Protein AF-A0A1Y1MY86-F1 (afdb_monomer)

InterPro domains:
  IPR001254 Serine proteases, trypsin domain [PF00089] (8-111)
  IPR001254 Serine proteases, trypsin domain [PS50240] (1-112)
  IPR009003 Peptidase S1, PA clan [SSF50494] (2-111)
  IPR051487 Serine/Threonine Proteases with Immune and Developmental Roles [PTHR24256] (8-111)

Mean predicted aligned error: 6.37 Å

Secondary structure (DSSP, 8-state):
----SS---SS-PPEEPPTT-PPPTT-EEEEEE--B--GGGTTPPPSS-EEEEEEEE-HHHHHHH-TT--TTT--EE---SS--PPBT-TTPEEEEEETTTEEEEEEE----

Organism: Photinus pyralis (NCBI:txid7054)

Structure (mmCIF, N/CA/C/O backbone):
data_AF-A0A1Y1MY86-F1
#
_entry.id   AF-A0A1Y1MY86-F1
#
loop_
_atom_site.group_PDB
_atom_site.id
_atom_site.type_symbol
_atom_site.label_atom_id
_atom_site.label_alt_id
_atom_site.label_comp_id
_atom_site.label_asym_id
_atom_site.label_entity_id
_atom_site.label_seq_id
_atom_site.pdbx_PDB_ins_code
_atom_site.Cartn_x
_atom_site.Cartn_y
_atom_site.Cartn_z
_atom_site.occupancy
_atom_site.B_iso_or_equiv
_atom_site.auth_seq_id
_atom_site.auth_comp_id
_atom_site.auth_asym_id
_atom_site.auth_atom_id
_atom_site.pdbx_PDB_model_num
ATOM 1 N N . ILE A 1 1 ? -2.027 9.149 -13.172 1.00 85.62 1 ILE A N 1
ATOM 2 C CA . ILE A 1 1 ? -1.936 7.909 -13.978 1.00 85.62 1 ILE A CA 1
ATOM 3 C C . ILE A 1 1 ? -0.851 8.119 -15.019 1.00 85.62 1 ILE A C 1
ATOM 5 O O . ILE A 1 1 ? -0.740 9.235 -15.514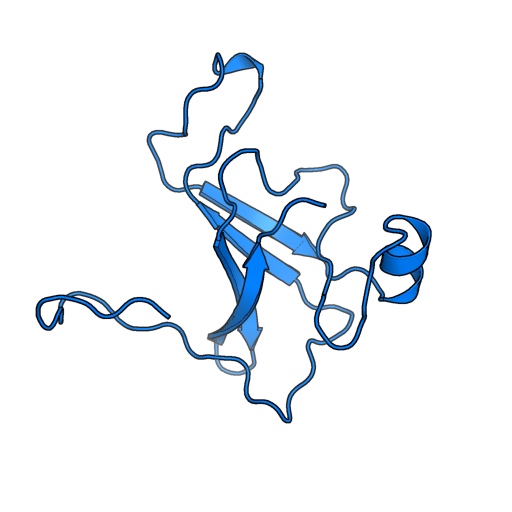 1.00 85.62 1 ILE A O 1
ATOM 9 N N . LEU A 1 2 ? -0.035 7.098 -15.273 1.00 91.06 2 LEU A N 1
ATOM 10 C CA . LEU A 1 2 ? 0.988 7.104 -16.318 1.00 91.06 2 LEU A CA 1
ATOM 11 C C . LEU A 1 2 ? 0.482 6.261 -17.491 1.00 91.06 2 LEU A C 1
ATOM 13 O O . LEU A 1 2 ? -0.061 5.181 -17.269 1.00 91.06 2 LEU A O 1
ATOM 17 N N . GLU A 1 3 ? 0.646 6.765 -18.708 1.00 94.38 3 GLU A N 1
ATOM 18 C CA . GLU A 1 3 ? 0.296 6.069 -19.946 1.00 94.38 3 GLU A CA 1
ATOM 19 C C . GLU A 1 3 ? 1.588 5.628 -20.637 1.00 94.38 3 GLU A C 1
ATOM 21 O O . GLU A 1 3 ? 2.546 6.400 -20.714 1.00 94.38 3 GLU A O 1
ATOM 26 N N . LEU A 1 4 ? 1.638 4.369 -21.074 1.00 93.00 4 LEU A N 1
ATOM 27 C CA . LEU A 1 4 ? 2.796 3.829 -21.780 1.00 93.00 4 LEU A CA 1
ATOM 28 C C . LEU A 1 4 ? 2.804 4.322 -23.228 1.00 93.00 4 LEU A C 1
ATOM 30 O O . LEU A 1 4 ? 1.756 4.535 -23.831 1.00 93.00 4 LEU A O 1
ATOM 34 N N . ASP A 1 5 ? 3.994 4.455 -23.804 1.00 96.25 5 ASP A N 1
ATOM 35 C CA . ASP A 1 5 ? 4.172 4.816 -25.215 1.00 96.25 5 ASP A CA 1
ATOM 36 C C . ASP A 1 5 ? 3.712 3.709 -26.182 1.00 96.25 5 ASP A C 1
ATOM 38 O O . ASP A 1 5 ? 3.445 3.962 -27.358 1.00 96.25 5 ASP A O 1
ATOM 42 N N . SER A 1 6 ? 3.623 2.477 -25.683 1.00 95.12 6 SER A N 1
ATOM 43 C CA . SER A 1 6 ? 3.273 1.275 -26.423 1.00 95.12 6 SER A CA 1
ATOM 44 C C . SER A 1 6 ? 2.670 0.212 -25.499 1.00 95.12 6 SER A C 1
ATOM 46 O O . SER A 1 6 ? 2.880 0.216 -24.284 1.00 95.12 6 SER A O 1
ATOM 48 N N . ALA A 1 7 ? 1.885 -0.702 -26.075 1.00 91.12 7 ALA A N 1
ATOM 49 C CA . ALA A 1 7 ? 1.303 -1.817 -25.334 1.00 91.12 7 ALA A CA 1
ATOM 50 C C . ALA A 1 7 ? 2.385 -2.808 -24.873 1.00 91.12 7 ALA A C 1
ATOM 52 O O . ALA A 1 7 ? 3.363 -3.060 -25.580 1.00 91.12 7 ALA A O 1
ATOM 53 N N . PHE A 1 8 ? 2.182 -3.395 -23.694 1.00 90.75 8 PHE A N 1
ATOM 54 C CA . PHE A 1 8 ? 3.101 -4.346 -23.082 1.00 90.75 8 PHE A CA 1
ATOM 55 C C . PHE A 1 8 ? 2.336 -5.576 -22.578 1.00 90.75 8 PHE A C 1
ATOM 57 O O . PHE A 1 8 ? 1.575 -5.483 -21.619 1.00 90.75 8 PHE A O 1
ATOM 64 N N . ASP A 1 9 ? 2.574 -6.736 -23.201 1.00 92.06 9 ASP A N 1
ATOM 65 C CA . ASP A 1 9 ? 1.709 -7.924 -23.044 1.00 92.06 9 ASP A CA 1
ATOM 66 C C . ASP A 1 9 ? 2.377 -9.095 -22.296 1.00 92.06 9 ASP A C 1
ATOM 68 O O . ASP A 1 9 ? 1.823 -10.190 -22.200 1.00 92.06 9 ASP A O 1
ATOM 72 N N . SER A 1 10 ? 3.592 -8.903 -21.773 1.00 92.88 10 SER A N 1
ATOM 73 C CA . SER A 1 10 ? 4.358 -9.979 -21.115 1.00 92.88 10 SER A CA 1
ATOM 74 C C . SER A 1 10 ? 4.085 -10.129 -19.612 1.00 92.88 10 SER A C 1
ATOM 76 O O . SER A 1 10 ? 4.693 -10.968 -18.947 1.00 92.88 10 SER A O 1
ATOM 78 N N . THR A 1 11 ? 3.164 -9.336 -19.065 1.00 91.44 11 THR A N 1
ATOM 79 C CA . THR A 1 11 ? 2.774 -9.347 -17.650 1.00 91.44 11 THR A CA 1
ATOM 80 C C . THR A 1 11 ? 1.257 -9.282 -17.511 1.00 91.44 11 THR A C 1
ATOM 82 O O . THR A 1 11 ? 0.527 -9.092 -18.483 1.00 91.44 11 THR A O 1
ATOM 85 N N . ARG A 1 12 ? 0.759 -9.486 -16.289 1.00 90.44 12 ARG A N 1
ATOM 86 C CA . ARG A 1 12 ? -0.664 -9.348 -15.967 1.00 90.44 12 ARG A CA 1
ATOM 87 C C . ARG A 1 12 ? -0.851 -8.168 -15.014 1.00 90.44 12 ARG A C 1
ATOM 89 O O . ARG A 1 12 ? -0.042 -8.037 -14.093 1.00 90.44 12 ARG A O 1
ATOM 96 N N . PRO A 1 13 ? -1.884 -7.333 -15.213 1.00 92.12 13 PRO A N 1
ATOM 97 C CA . PRO A 1 13 ? -2.223 -6.298 -14.250 1.00 92.12 13 PRO A CA 1
ATOM 98 C C . PRO A 1 13 ? -2.685 -6.932 -12.936 1.00 92.12 13 PRO A C 1
ATOM 100 O O . PRO A 1 13 ? -3.194 -8.055 -12.919 1.00 92.12 13 PRO A O 1
ATOM 103 N N . VAL A 1 14 ? -2.497 -6.196 -11.845 1.00 93.19 14 VAL A N 1
ATOM 104 C CA . VAL A 1 14 ? -3.115 -6.516 -10.559 1.00 93.19 14 VAL A CA 1
ATOM 105 C C . VAL A 1 14 ? -4.564 -6.037 -10.560 1.00 93.19 14 VAL A C 1
ATOM 107 O O . VAL A 1 14 ? -4.877 -5.022 -11.188 1.00 93.19 14 VAL A O 1
ATOM 110 N N . ASP A 1 15 ? -5.439 -6.754 -9.861 1.00 93.44 15 ASP A N 1
ATOM 111 C CA . ASP A 1 15 ? -6.820 -6.317 -9.697 1.00 93.44 15 ASP A CA 1
ATOM 112 C C . ASP A 1 15 ? -6.868 -5.110 -8.752 1.00 93.44 15 ASP A C 1
ATOM 114 O O . ASP A 1 15 ? -6.071 -4.989 -7.821 1.00 93.44 15 ASP A O 1
ATOM 118 N N . LEU A 1 16 ? -7.791 -4.183 -8.999 1.00 92.88 16 LEU A N 1
ATOM 119 C CA . LEU A 1 16 ? -7.986 -3.021 -8.137 1.00 92.88 16 LEU A CA 1
ATOM 120 C C . LEU A 1 16 ? -9.111 -3.294 -7.147 1.00 92.88 16 LEU A C 1
ATOM 122 O O . LEU A 1 16 ? -10.144 -3.857 -7.516 1.00 92.88 16 LEU A O 1
ATOM 126 N N . LEU A 1 17 ? -8.939 -2.825 -5.912 1.00 88.88 17 LEU A N 1
ATOM 127 C CA . LEU A 1 17 ? -10.029 -2.788 -4.950 1.00 88.88 17 LEU A CA 1
ATOM 128 C C . LEU A 1 17 ? -11.196 -1.962 -5.518 1.00 88.88 17 LEU A C 1
ATOM 130 O O . LEU A 1 17 ? -11.050 -0.774 -5.808 1.00 88.88 17 LEU A O 1
ATOM 134 N N . HIS A 1 18 ? -12.360 -2.594 -5.673 1.00 82.69 18 HIS A N 1
ATOM 135 C CA . HIS A 1 18 ? -13.572 -1.907 -6.121 1.00 82.69 18 HIS A CA 1
ATOM 136 C C . HIS A 1 18 ? -14.073 -0.927 -5.047 1.00 82.69 18 HIS A C 1
ATOM 138 O O . HIS A 1 18 ? -13.969 -1.217 -3.857 1.00 82.69 18 HIS A O 1
ATOM 144 N N . SER A 1 19 ? -14.671 0.198 -5.456 1.00 70.75 19 SER A N 1
ATOM 145 C CA . SER A 1 19 ? -15.093 1.299 -4.564 1.00 70.75 19 SER A CA 1
ATOM 146 C C . SER A 1 19 ? -16.040 0.894 -3.433 1.00 70.75 19 SER A C 1
ATOM 148 O O . SER A 1 19 ? -16.116 1.579 -2.419 1.00 70.75 19 SER A O 1
ATOM 150 N N . ASP A 1 20 ? -16.763 -0.207 -3.613 1.00 71.69 20 ASP A N 1
ATOM 151 C CA . ASP A 1 20 ? -17.795 -0.670 -2.682 1.00 71.69 20 ASP A CA 1
ATOM 152 C C . ASP A 1 20 ? -17.237 -1.655 -1.642 1.00 71.69 20 ASP A C 1
ATOM 154 O O . ASP A 1 20 ? -17.955 -2.090 -0.741 1.00 71.69 20 ASP A O 1
ATOM 158 N N . ASN A 1 21 ? -15.954 -2.014 -1.757 1.00 79.19 21 ASN A N 1
ATOM 159 C CA . ASN A 1 21 ? -15.294 -2.975 -0.889 1.00 79.19 21 ASN A CA 1
ATOM 160 C C . ASN A 1 21 ? -14.385 -2.264 0.115 1.00 79.19 21 ASN A C 1
ATOM 162 O O . ASN A 1 21 ? -13.528 -1.464 -0.253 1.00 79.19 21 ASN A O 1
ATOM 166 N N . SER A 1 22 ? -14.498 -2.636 1.388 1.00 85.31 22 SER A N 1
ATOM 167 C CA . SER A 1 22 ? -13.551 -2.230 2.425 1.00 85.31 22 SER A CA 1
ATOM 168 C C . SER A 1 22 ? -12.432 -3.259 2.598 1.00 85.31 22 SER A C 1
ATOM 170 O O . SER A 1 22 ? -12.567 -4.450 2.279 1.00 85.31 22 SER A O 1
ATOM 172 N N . VAL A 1 23 ? -11.293 -2.797 3.106 1.00 90.69 23 VAL A N 1
ATOM 173 C CA . VAL A 1 23 ? -10.216 -3.674 3.569 1.00 90.69 23 VAL A CA 1
ATOM 174 C C . VAL A 1 23 ? -10.552 -4.129 4.987 1.00 90.69 23 VAL A C 1
ATOM 176 O O . VAL A 1 23 ? -10.799 -3.293 5.857 1.00 90.69 23 VAL A O 1
ATOM 179 N N . ALA A 1 24 ? -10.576 -5.447 5.202 1.00 90.88 24 ALA A N 1
ATOM 180 C CA . ALA A 1 24 ? -10.898 -6.045 6.495 1.00 90.88 24 ALA A CA 1
ATOM 181 C C . ALA A 1 24 ? -9.879 -5.642 7.574 1.00 90.88 24 ALA A C 1
ATOM 183 O O . ALA A 1 24 ? -8.708 -5.419 7.271 1.00 90.88 24 ALA A O 1
ATOM 184 N N . ASP A 1 25 ? -10.321 -5.559 8.827 1.00 90.31 25 ASP A N 1
ATOM 185 C CA . ASP A 1 25 ? -9.484 -5.103 9.947 1.00 90.31 25 ASP A CA 1
ATOM 186 C C . ASP A 1 25 ? -8.350 -6.070 10.299 1.00 90.31 25 ASP A C 1
ATOM 188 O O . ASP A 1 25 ? -7.321 -5.656 10.825 1.00 90.31 25 ASP A O 1
ATOM 192 N N . ASP A 1 26 ? -8.513 -7.345 9.962 1.00 90.81 26 ASP A N 1
ATOM 193 C CA . ASP A 1 26 ? -7.511 -8.400 10.104 1.00 90.81 26 ASP A CA 1
ATOM 194 C C . ASP A 1 26 ? -6.681 -8.618 8.826 1.00 90.81 26 ASP A C 1
ATOM 196 O O . ASP A 1 26 ? -5.898 -9.567 8.747 1.00 90.81 26 ASP A O 1
ATOM 200 N N . ALA A 1 27 ? -6.833 -7.752 7.818 1.00 92.31 27 ALA A N 1
ATOM 201 C CA . ALA A 1 27 ? -6.090 -7.871 6.575 1.00 92.31 27 ALA A CA 1
ATOM 202 C C . ALA A 1 27 ? -4.580 -7.720 6.798 1.00 92.31 27 ALA A C 1
ATOM 204 O O . ALA A 1 27 ? -4.107 -6.868 7.552 1.00 92.31 27 ALA A O 1
ATOM 205 N N . VAL A 1 28 ? -3.822 -8.513 6.046 1.00 92.69 28 VAL A N 1
ATOM 206 C CA . VAL A 1 28 ? -2.368 -8.406 5.946 1.00 92.69 28 VAL A CA 1
ATOM 207 C C . VAL A 1 28 ? -2.027 -7.835 4.575 1.00 92.69 28 VAL A C 1
ATOM 209 O O . VAL A 1 28 ? -2.367 -8.420 3.545 1.00 92.69 28 VAL A O 1
ATOM 212 N N . GLY A 1 29 ? -1.389 -6.670 4.578 1.00 92.88 29 GLY A N 1
ATOM 213 C CA . GLY A 1 29 ? -0.866 -6.004 3.397 1.00 92.88 29 GLY A CA 1
ATOM 214 C C . GLY A 1 29 ? 0.501 -6.557 3.014 1.00 92.88 29 GLY A C 1
ATOM 215 O O . GLY A 1 29 ? 1.393 -6.680 3.850 1.00 92.88 29 GLY A O 1
ATOM 216 N N . LEU A 1 30 ? 0.671 -6.859 1.734 1.00 92.56 30 LEU A N 1
ATOM 217 C CA . LEU A 1 30 ? 1.941 -7.181 1.109 1.00 92.56 30 LEU A CA 1
ATOM 218 C C . LEU A 1 30 ? 2.490 -5.925 0.446 1.00 92.56 30 LEU A C 1
ATOM 220 O O . LEU A 1 30 ? 1.863 -5.366 -0.458 1.00 92.56 30 LEU A O 1
ATOM 224 N N . VAL A 1 31 ? 3.675 -5.512 0.876 1.00 90.50 31 VAL A N 1
ATOM 225 C CA . VAL A 1 31 ? 4.450 -4.468 0.206 1.00 90.50 31 VAL A CA 1
ATOM 226 C C . VAL A 1 31 ? 5.608 -5.143 -0.506 1.00 90.50 31 VAL A C 1
ATOM 228 O O . VAL A 1 31 ? 6.366 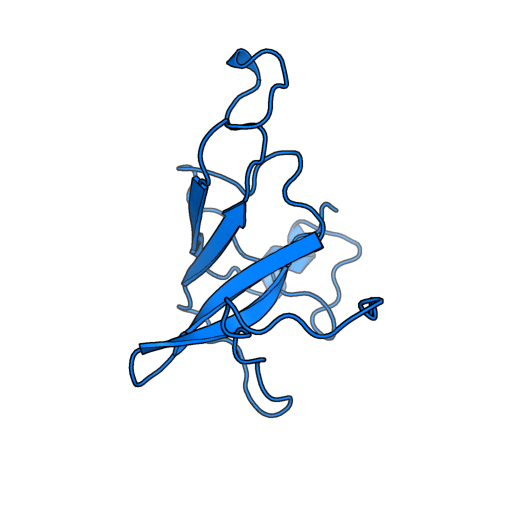-5.894 0.108 1.00 90.50 31 VAL A O 1
ATOM 231 N N . ILE A 1 32 ? 5.714 -4.901 -1.810 1.00 89.50 32 ILE A N 1
ATOM 232 C CA . ILE A 1 32 ? 6.766 -5.447 -2.667 1.00 89.50 32 ILE A CA 1
ATOM 233 C C . ILE A 1 32 ? 7.587 -4.314 -3.266 1.00 89.50 32 ILE A C 1
ATOM 235 O O . ILE A 1 32 ? 7.035 -3.317 -3.730 1.00 89.50 32 ILE A O 1
ATOM 239 N N . GLY A 1 33 ? 8.903 -4.484 -3.293 1.00 87.50 33 GLY A N 1
ATOM 240 C CA . GLY A 1 33 ? 9.780 -3.450 -3.818 1.00 87.50 33 GLY A CA 1
ATOM 241 C C . GLY A 1 33 ? 11.260 -3.776 -3.705 1.00 87.50 33 GLY A C 1
ATOM 242 O O . GLY A 1 33 ? 11.662 -4.883 -3.335 1.00 87.50 33 GLY A O 1
ATOM 243 N N . TRP A 1 34 ? 12.072 -2.797 -4.082 1.00 86.81 34 TRP A N 1
ATOM 244 C CA . TRP A 1 34 ? 13.536 -2.868 -4.059 1.00 86.81 34 TRP A CA 1
ATOM 245 C C . TRP A 1 34 ? 14.127 -1.869 -3.059 1.00 86.81 34 TRP A C 1
ATOM 247 O O . TRP A 1 34 ? 15.306 -1.516 -3.168 1.00 86.81 34 TRP A O 1
ATOM 257 N N . GLY A 1 35 ? 13.315 -1.403 -2.106 1.00 75.88 35 GLY A N 1
ATOM 258 C CA . GLY A 1 35 ? 13.711 -0.489 -1.048 1.00 75.88 35 GLY A CA 1
ATOM 259 C C . GLY A 1 35 ? 14.988 -0.895 -0.308 1.00 75.88 35 GLY A C 1
ATOM 260 O O . GLY A 1 35 ? 15.496 -2.019 -0.397 1.00 75.88 35 GLY A O 1
ATOM 261 N N . ILE A 1 36 ? 15.547 0.072 0.408 1.00 70.06 36 ILE A N 1
ATOM 262 C CA . ILE A 1 36 ? 16.796 -0.071 1.154 1.00 70.06 36 ILE A CA 1
ATOM 263 C C . ILE A 1 36 ? 16.509 -0.911 2.403 1.00 70.06 36 ILE A C 1
ATOM 265 O O . ILE A 1 36 ? 15.903 -0.423 3.354 1.00 70.06 36 ILE A O 1
ATOM 269 N N . SER A 1 37 ? 16.953 -2.170 2.403 1.00 63.25 37 SER A N 1
ATOM 270 C CA . SER A 1 37 ? 16.662 -3.145 3.464 1.00 63.25 37 SER A CA 1
ATOM 271 C C . SER A 1 37 ? 17.273 -2.804 4.824 1.00 63.25 37 SER A C 1
ATOM 273 O O . SER A 1 37 ? 16.768 -3.260 5.848 1.00 63.25 37 SER A O 1
ATOM 275 N N . SER A 1 38 ? 18.351 -2.019 4.861 1.00 61.09 38 SER A N 1
ATOM 276 C CA . SER A 1 38 ? 18.965 -1.555 6.104 1.00 61.09 38 SER A CA 1
ATOM 277 C C . SER A 1 38 ? 19.860 -0.332 5.876 1.00 61.09 38 SER A C 1
ATOM 279 O O . SER A 1 38 ? 20.422 -0.140 4.798 1.00 61.09 38 SER A O 1
ATOM 281 N N . ALA A 1 39 ? 20.059 0.486 6.915 1.00 58.66 39 ALA A N 1
ATOM 282 C CA . ALA A 1 39 ? 21.074 1.545 6.891 1.00 58.66 39 ALA A CA 1
ATOM 283 C C . ALA A 1 39 ? 22.506 0.980 6.738 1.00 58.66 39 ALA A C 1
ATOM 285 O O . ALA A 1 39 ? 23.401 1.673 6.253 1.00 58.66 39 ALA A O 1
ATOM 286 N N . GLU A 1 40 ? 22.709 -0.288 7.111 1.00 58.03 40 GLU A N 1
ATOM 287 C CA . GLU A 1 40 ? 23.976 -1.016 6.996 1.00 58.03 40 GLU A CA 1
ATOM 288 C C . GLU A 1 40 ? 24.338 -1.355 5.540 1.00 58.03 40 GLU A C 1
ATOM 290 O O . GLU A 1 40 ? 25.520 -1.480 5.219 1.00 58.03 40 GLU A O 1
ATOM 295 N N . ASP A 1 41 ? 23.358 -1.379 4.626 1.00 60.53 41 ASP A N 1
ATOM 296 C CA . ASP A 1 41 ? 23.574 -1.558 3.180 1.00 60.53 41 ASP A CA 1
ATOM 297 C C . ASP A 1 41 ? 24.194 -0.312 2.505 1.00 60.53 41 ASP A C 1
ATOM 299 O O . ASP A 1 41 ? 24.332 -0.241 1.278 1.00 60.53 41 ASP A O 1
ATOM 303 N N . GLY A 1 42 ? 24.552 0.712 3.290 1.00 63.53 42 GLY A N 1
ATOM 304 C CA . GLY A 1 42 ? 25.124 1.963 2.794 1.00 63.53 42 GLY A CA 1
ATOM 305 C C . GLY A 1 42 ? 24.147 2.758 1.924 1.00 63.53 42 GLY A C 1
ATOM 306 O O . GLY A 1 42 ? 24.579 3.486 1.031 1.00 63.53 42 GLY A O 1
ATOM 307 N N . GLY A 1 43 ? 22.839 2.579 2.143 1.00 68.12 43 GLY A N 1
ATOM 308 C CA . GLY A 1 43 ? 21.779 3.242 1.380 1.00 68.12 43 GLY A CA 1
ATOM 309 C C . GLY A 1 43 ? 21.513 2.640 -0.003 1.00 68.12 43 GLY A C 1
ATOM 310 O O . GLY A 1 43 ? 20.918 3.305 -0.848 1.00 68.12 43 GLY A O 1
ATOM 311 N N . ARG A 1 44 ? 21.978 1.416 -0.278 1.00 72.62 44 ARG A N 1
ATOM 312 C CA . ARG A 1 44 ? 21.764 0.755 -1.572 1.00 72.62 44 ARG A CA 1
ATOM 313 C C . ARG A 1 44 ? 20.447 -0.018 -1.589 1.00 72.62 44 ARG A C 1
ATOM 315 O O . ARG A 1 44 ? 20.141 -0.754 -0.657 1.00 72.62 44 ARG A O 1
ATOM 322 N N . SER A 1 45 ? 19.708 0.115 -2.687 1.00 76.19 45 SER A N 1
ATOM 323 C CA . SER A 1 45 ? 18.552 -0.729 -2.994 1.00 76.19 45 SER A CA 1
ATOM 324 C C . SER A 1 45 ? 18.935 -2.201 -3.073 1.00 76.19 45 SER A C 1
ATOM 326 O O . SER A 1 45 ? 20.047 -2.553 -3.488 1.00 76.19 45 SER A O 1
ATOM 328 N N . SER A 1 46 ? 17.994 -3.070 -2.713 1.00 82.12 46 SER A N 1
ATOM 329 C CA . SER A 1 46 ? 18.221 -4.507 -2.806 1.00 82.12 46 SER A CA 1
ATOM 330 C C . SER A 1 46 ? 18.388 -4.939 -4.271 1.00 82.12 46 SER A C 1
ATOM 332 O O . SER A 1 46 ? 17.603 -4.518 -5.119 1.00 82.12 46 SER A O 1
ATOM 334 N N . PRO A 1 47 ? 19.353 -5.815 -4.609 1.00 84.75 47 PRO A N 1
ATOM 335 C CA . PRO A 1 47 ? 19.473 -6.356 -5.967 1.00 84.75 47 PRO A CA 1
ATOM 336 C C . PRO A 1 47 ? 18.362 -7.363 -6.306 1.00 84.75 47 PRO A C 1
ATOM 338 O O . PRO A 1 47 ? 18.207 -7.745 -7.462 1.00 84.75 47 PRO A O 1
ATOM 341 N N . ASN A 1 48 ? 17.601 -7.811 -5.305 1.00 87.12 48 ASN A N 1
ATOM 342 C CA . ASN A 1 48 ? 16.497 -8.749 -5.458 1.00 87.12 48 ASN A CA 1
ATOM 343 C C . ASN A 1 48 ? 15.205 -8.081 -4.998 1.00 87.12 48 ASN A C 1
ATOM 345 O O . ASN A 1 48 ? 15.226 -7.357 -4.006 1.00 87.12 48 ASN A O 1
ATOM 349 N N . LEU A 1 49 ? 14.090 -8.387 -5.665 1.00 88.38 49 LEU A N 1
ATOM 350 C CA . LEU A 1 49 ? 12.773 -7.969 -5.192 1.00 88.38 49 LEU A CA 1
ATOM 351 C C . LEU A 1 49 ? 12.545 -8.524 -3.781 1.00 88.38 49 LEU A C 1
ATOM 353 O O . LEU A 1 49 ? 12.804 -9.703 -3.512 1.00 88.38 49 LEU A O 1
ATOM 357 N N . LYS A 1 50 ? 12.075 -7.663 -2.886 1.00 86.75 50 LYS A N 1
ATOM 358 C CA . LYS A 1 50 ? 11.723 -8.000 -1.511 1.00 86.75 50 LYS A CA 1
ATOM 359 C C . LYS A 1 50 ? 10.224 -7.869 -1.307 1.00 86.75 50 LYS A C 1
ATOM 361 O O . LYS A 1 50 ? 9.528 -7.210 -2.075 1.00 86.75 50 LYS A O 1
ATOM 366 N N . MET A 1 51 ? 9.754 -8.539 -0.265 1.00 87.50 51 MET A N 1
ATOM 367 C CA . MET A 1 51 ? 8.372 -8.507 0.179 1.00 87.50 51 MET A CA 1
ATOM 368 C C . MET A 1 51 ? 8.351 -8.441 1.701 1.00 87.50 51 MET A C 1
ATOM 370 O O . MET A 1 51 ? 9.132 -9.140 2.352 1.00 87.50 51 MET A O 1
ATOM 374 N N . VAL A 1 52 ? 7.443 -7.639 2.244 1.00 85.75 52 VAL A N 1
ATOM 375 C CA . VAL A 1 52 ? 7.126 -7.611 3.672 1.00 85.75 52 VAL A CA 1
ATOM 376 C C . VAL A 1 52 ? 5.618 -7.711 3.867 1.00 85.75 52 VAL A C 1
ATOM 378 O O . VAL A 1 52 ? 4.839 -7.176 3.077 1.00 85.75 52 VAL A O 1
ATOM 381 N N . GLU A 1 53 ? 5.225 -8.419 4.920 1.00 89.75 53 GLU A N 1
ATOM 382 C CA . GLU A 1 53 ? 3.840 -8.542 5.357 1.00 89.75 53 GLU A CA 1
ATOM 383 C C . GLU A 1 53 ? 3.599 -7.594 6.534 1.00 89.75 53 GLU A C 1
ATOM 385 O O . GLU A 1 53 ? 4.304 -7.653 7.545 1.00 89.75 53 GLU A O 1
ATOM 390 N N . LEU A 1 54 ? 2.609 -6.715 6.407 1.00 89.88 54 LEU A N 1
ATOM 391 C CA . LEU A 1 54 ? 2.267 -5.703 7.402 1.00 89.88 54 LEU A CA 1
ATOM 392 C C . LEU A 1 54 ? 0.777 -5.824 7.746 1.00 89.88 54 LEU A C 1
ATOM 394 O O . LEU A 1 54 ? -0.049 -5.804 6.835 1.00 89.88 54 LEU A O 1
ATOM 398 N N . PRO A 1 55 ? 0.385 -5.948 9.023 1.00 92.25 55 PRO A N 1
ATOM 399 C CA . PRO A 1 55 ? -1.029 -5.991 9.379 1.00 92.25 55 PRO A CA 1
ATOM 400 C C . PRO A 1 55 ? -1.672 -4.614 9.183 1.00 92.25 55 PRO A C 1
ATOM 402 O O . PRO A 1 55 ? -1.007 -3.587 9.360 1.00 92.25 55 PRO A O 1
ATOM 405 N N . LYS A 1 56 ? -2.964 -4.584 8.843 1.00 93.00 56 LYS A N 1
ATOM 406 C CA . LYS A 1 56 ? -3.746 -3.343 8.833 1.00 93.00 56 LYS A CA 1
ATOM 407 C C . LYS A 1 56 ? -3.761 -2.744 10.245 1.00 93.00 56 LYS A C 1
ATOM 409 O O . LYS A 1 56 ? -3.897 -3.448 11.246 1.00 93.00 56 LYS A O 1
ATOM 414 N N . VAL A 1 57 ? -3.619 -1.427 10.316 1.00 92.06 57 VAL A N 1
ATOM 415 C CA . VAL A 1 57 ? -3.747 -0.644 11.547 1.00 92.06 57 VAL A CA 1
ATOM 416 C C . VAL A 1 57 ? -5.072 0.109 11.495 1.00 92.06 57 VAL A C 1
ATOM 418 O O . VAL A 1 57 ? -5.450 0.613 10.438 1.00 92.06 57 VAL A O 1
ATOM 421 N N . SER A 1 58 ? -5.783 0.167 12.625 1.00 92.62 58 SER A N 1
ATOM 422 C CA . SER A 1 58 ? -7.070 0.861 12.677 1.00 92.62 58 SER A CA 1
ATOM 423 C C . SER A 1 58 ? -6.907 2.359 12.449 1.00 92.62 58 SER A C 1
ATOM 425 O O . SER A 1 58 ? -5.886 2.963 12.797 1.00 92.62 58 SER A O 1
ATOM 427 N N . GLU A 1 59 ? -7.940 2.959 11.880 1.00 92.44 59 GLU A N 1
ATOM 428 C CA . GLU A 1 59 ? -7.982 4.367 11.519 1.00 92.44 59 GLU A CA 1
ATOM 429 C C . GLU A 1 59 ? -7.782 5.272 12.750 1.00 92.44 59 GLU A C 1
ATOM 431 O O . GLU A 1 59 ? -7.137 6.316 12.646 1.00 92.44 59 GLU A O 1
ATOM 436 N N . GLU A 1 60 ? -8.238 4.856 13.937 1.00 92.94 60 GLU A N 1
ATOM 437 C CA . GLU A 1 60 ? -8.007 5.590 15.190 1.00 92.94 60 GLU A CA 1
ATOM 438 C C . GLU A 1 60 ? -6.521 5.630 15.548 1.00 92.94 60 GLU A C 1
ATOM 440 O O . GLU A 1 60 ? -5.974 6.695 15.829 1.00 92.94 60 GLU A O 1
ATOM 445 N N . LYS A 1 61 ? -5.841 4.480 15.473 1.00 91.75 61 LYS A N 1
ATOM 446 C CA . LYS A 1 61 ? -4.401 4.397 15.747 1.00 91.75 61 LYS A CA 1
ATOM 447 C C . LYS A 1 61 ? -3.590 5.171 14.712 1.00 91.75 61 LYS A C 1
ATOM 449 O O . LYS A 1 61 ? -2.591 5.792 15.065 1.00 91.75 61 LYS A O 1
ATOM 454 N N . CYS A 1 62 ? -4.019 5.175 13.448 1.00 90.81 62 CYS A N 1
ATOM 455 C CA . CYS A 1 62 ? -3.418 6.035 12.431 1.00 90.81 62 CYS A CA 1
ATOM 456 C C . CYS A 1 62 ? -3.519 7.512 12.809 1.00 90.81 62 CYS A C 1
ATOM 458 O O . CYS A 1 62 ? -2.527 8.233 12.722 1.00 90.81 62 CYS A O 1
ATOM 460 N N . ALA A 1 63 ? -4.705 7.958 13.229 1.00 93.00 63 ALA A N 1
ATOM 461 C CA . ALA A 1 63 ? -4.966 9.350 13.578 1.00 93.00 63 ALA A CA 1
ATOM 462 C C . ALA A 1 63 ? -4.185 9.811 14.820 1.00 93.00 63 ALA A C 1
ATOM 464 O O . ALA A 1 63 ? -3.818 10.981 14.911 1.00 93.00 63 ALA A O 1
ATOM 465 N N . GLU A 1 64 ? -3.897 8.902 15.756 1.00 92.19 64 GLU A N 1
ATOM 466 C CA . GLU A 1 64 ? -3.043 9.183 16.918 1.00 92.19 64 GLU A CA 1
ATOM 467 C C . GLU A 1 64 ? -1.583 9.462 16.527 1.00 92.19 64 GLU A C 1
ATOM 469 O O . GLU A 1 64 ? -0.927 10.298 17.150 1.00 92.19 64 GLU A O 1
ATOM 474 N N . VAL A 1 65 ? -1.071 8.777 15.500 1.00 88.81 65 VAL A N 1
ATOM 475 C CA . VAL A 1 65 ? 0.335 8.874 15.070 1.00 88.81 65 VAL A CA 1
ATOM 476 C C . VAL A 1 65 ? 0.539 9.954 14.005 1.00 88.81 65 VAL A C 1
ATOM 478 O O . VAL A 1 65 ? 1.556 10.649 14.021 1.00 88.81 65 VAL A O 1
ATOM 481 N N . TYR A 1 66 ? -0.418 10.115 13.090 1.00 88.31 66 TYR A N 1
ATOM 482 C CA . TYR A 1 66 ? -0.306 10.985 11.921 1.00 88.31 66 TYR A CA 1
ATOM 483 C C . TYR A 1 66 ? -1.339 12.123 11.976 1.00 88.31 66 TYR A C 1
ATOM 485 O O . TYR A 1 66 ? -2.502 11.915 11.626 1.00 88.31 66 TYR A O 1
ATOM 493 N N . PRO A 1 67 ? -0.928 13.363 12.315 1.00 90.25 67 PRO A N 1
ATOM 494 C CA . PRO A 1 67 ? -1.848 14.497 12.462 1.00 90.25 67 PRO A CA 1
ATOM 495 C C . PRO A 1 67 ? -2.655 14.855 11.205 1.00 90.25 67 PRO A C 1
ATOM 497 O O . PRO A 1 67 ? -3.724 15.445 11.309 1.00 90.25 67 PRO A O 1
ATOM 500 N N . ASN A 1 68 ? -2.142 14.513 10.018 1.00 91.19 68 ASN A N 1
ATOM 501 C CA . ASN A 1 68 ? -2.784 14.783 8.726 1.00 91.19 68 ASN A CA 1
ATOM 502 C C . ASN A 1 68 ? -3.537 13.567 8.159 1.00 91.19 68 ASN A C 1
ATOM 504 O O . ASN A 1 68 ? -3.896 13.565 6.979 1.00 91.19 68 ASN A O 1
ATOM 508 N N . PHE A 1 69 ? -3.739 12.518 8.960 1.00 93.12 69 PHE A N 1
ATOM 509 C CA . PHE A 1 69 ? -4.433 11.317 8.517 1.00 93.12 69 PHE A CA 1
ATOM 510 C C . PHE A 1 69 ? -5.885 11.614 8.123 1.00 93.12 69 PHE A C 1
ATOM 512 O O . PHE A 1 69 ? -6.626 12.277 8.849 1.00 93.12 69 PHE A O 1
ATOM 519 N N . ASN A 1 70 ? -6.306 11.083 6.975 1.00 93.69 70 ASN A N 1
ATOM 520 C CA . ASN A 1 70 ? -7.686 11.146 6.507 1.00 93.69 70 ASN A CA 1
ATOM 521 C C . ASN A 1 70 ? -8.158 9.745 6.108 1.00 93.69 70 ASN A C 1
ATOM 523 O O . ASN A 1 70 ? -7.799 9.262 5.037 1.00 93.69 70 ASN A O 1
ATOM 527 N N . ALA A 1 71 ? -9.024 9.140 6.925 1.00 91.12 71 ALA A N 1
ATOM 528 C CA . ALA A 1 71 ? -9.580 7.800 6.702 1.00 91.12 71 ALA A CA 1
ATOM 529 C C . ALA A 1 71 ? -10.340 7.635 5.368 1.00 91.12 71 ALA A C 1
ATOM 531 O O . ALA A 1 71 ? -10.572 6.518 4.921 1.00 91.12 71 ALA A O 1
ATOM 532 N N . THR A 1 72 ? -10.722 8.734 4.708 1.00 90.69 72 THR A N 1
ATOM 533 C CA . THR A 1 72 ? -11.374 8.691 3.386 1.00 90.69 72 THR A CA 1
ATOM 534 C C . THR A 1 72 ? -10.378 8.388 2.264 1.00 90.69 72 THR A C 1
ATOM 536 O O . THR A 1 72 ? -10.758 7.858 1.225 1.00 90.69 72 THR A O 1
ATOM 539 N N . THR A 1 73 ? -9.110 8.767 2.438 1.00 91.38 73 THR A N 1
ATOM 540 C CA . THR A 1 73 ? -8.082 8.703 1.384 1.00 91.38 73 THR A CA 1
ATOM 541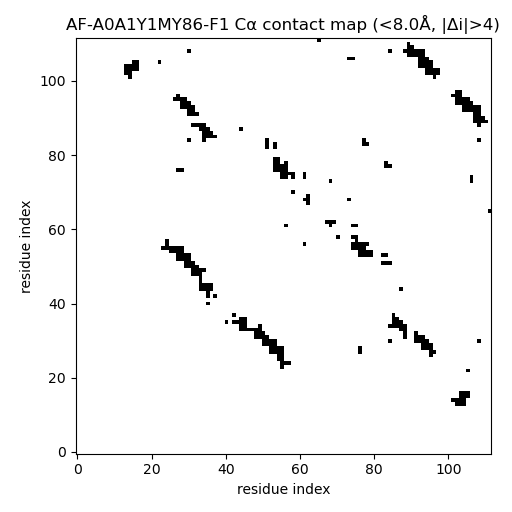 C C . THR A 1 73 ? -6.824 7.954 1.810 1.00 91.38 73 THR A C 1
ATOM 543 O O . THR A 1 73 ? -5.907 7.807 1.007 1.00 91.38 73 THR A O 1
ATOM 546 N N . MET A 1 74 ? -6.741 7.533 3.071 1.00 93.38 74 MET A N 1
ATOM 547 C CA . MET A 1 74 ? -5.567 6.906 3.663 1.00 93.38 74 MET A CA 1
ATOM 548 C C . MET A 1 74 ? -5.966 5.649 4.428 1.00 93.38 74 MET A C 1
ATOM 550 O O . MET A 1 74 ? -6.996 5.603 5.093 1.00 93.38 74 MET A O 1
ATOM 554 N N . ILE A 1 75 ? -5.092 4.654 4.356 1.00 92.62 75 ILE A N 1
ATOM 555 C CA . ILE A 1 75 ? -5.148 3.400 5.100 1.00 92.62 75 ILE A CA 1
ATOM 556 C C . ILE A 1 75 ? -3.739 3.118 5.616 1.00 92.62 75 ILE A C 1
ATOM 558 O O . ILE A 1 75 ? -2.765 3.437 4.932 1.00 92.62 75 ILE A O 1
ATOM 562 N N . CYS A 1 76 ? -3.615 2.533 6.804 1.00 91.94 76 CYS A N 1
ATOM 563 C CA . CYS A 1 76 ? -2.310 2.221 7.375 1.00 91.94 76 CYS A CA 1
ATOM 564 C C . CYS A 1 76 ? -2.096 0.722 7.498 1.00 91.94 76 CYS A C 1
ATOM 566 O O . CYS A 1 76 ? -2.995 -0.034 7.869 1.00 91.94 76 CYS A O 1
ATOM 568 N N . PHE A 1 77 ? -0.853 0.327 7.271 1.00 90.94 77 PHE A N 1
ATOM 569 C CA . PHE A 1 77 ? -0.350 -1.009 7.525 1.00 90.94 77 PHE A CA 1
ATOM 570 C C . PHE A 1 77 ? 0.970 -0.877 8.282 1.00 90.94 77 PHE A C 1
ATOM 572 O O . PHE A 1 77 ? 1.780 -0.017 7.939 1.00 90.94 77 PHE A O 1
ATOM 579 N N . GLY A 1 78 ? 1.191 -1.686 9.317 1.00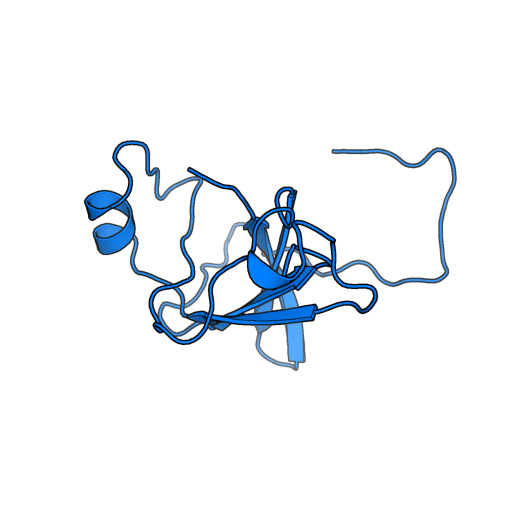 86.56 78 GLY A N 1
ATOM 580 C CA . GLY A 1 78 ? 2.419 -1.621 10.113 1.00 86.56 78 GLY A CA 1
ATOM 581 C C . GLY A 1 78 ? 2.260 -2.126 11.545 1.00 86.56 78 GLY A C 1
ATOM 582 O O . GLY A 1 78 ? 1.262 -2.741 11.899 1.00 86.56 78 GLY A O 1
ATOM 583 N N . GLY A 1 79 ? 3.254 -1.856 12.394 1.00 71.19 79 GLY A N 1
ATOM 584 C CA . GLY A 1 79 ? 3.128 -2.031 13.849 1.00 71.19 79 GLY A CA 1
ATOM 585 C C . GLY A 1 79 ? 3.574 -3.374 14.440 1.00 71.19 79 GLY A C 1
ATOM 586 O O . GLY A 1 79 ? 3.478 -3.539 15.652 1.00 71.19 79 GLY A O 1
ATOM 587 N N . ASN A 1 80 ? 4.121 -4.311 13.656 1.00 59.28 80 ASN A N 1
ATOM 588 C CA . ASN A 1 80 ? 4.529 -5.625 14.187 1.00 59.28 80 ASN A CA 1
ATOM 589 C C . ASN A 1 80 ? 5.974 -5.716 14.712 1.00 59.28 80 ASN A C 1
ATOM 591 O O . ASN A 1 80 ? 6.400 -6.799 15.105 1.00 59.28 80 ASN A O 1
ATOM 595 N N . GLY A 1 81 ? 6.756 -4.630 14.715 1.00 55.34 81 GLY A N 1
ATOM 596 C CA . GLY A 1 81 ? 8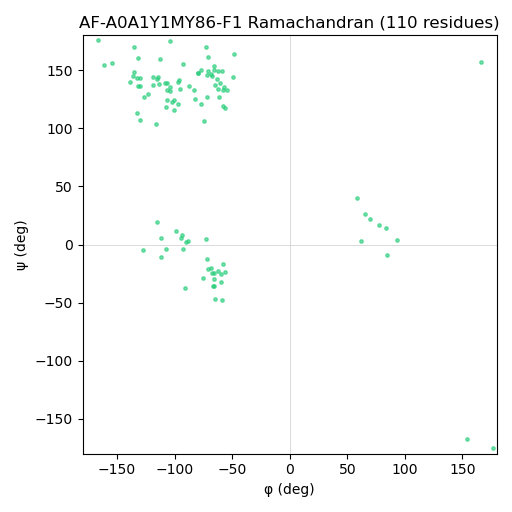.121 -4.619 15.273 1.00 55.34 81 GLY A CA 1
ATOM 597 C C . GLY A 1 81 ? 9.133 -5.569 14.601 1.00 55.34 81 GLY A C 1
ATOM 598 O O . GLY A 1 81 ? 10.268 -5.652 15.060 1.00 55.34 81 GLY A O 1
ATOM 599 N N . GLY A 1 82 ? 8.742 -6.279 13.534 1.00 49.34 82 GLY A N 1
ATOM 600 C CA . GLY A 1 82 ? 9.566 -7.240 12.789 1.00 49.34 82 GLY A CA 1
ATOM 601 C C . GLY A 1 82 ? 10.020 -6.759 11.404 1.00 49.34 82 GLY A C 1
ATOM 602 O O . GLY A 1 82 ? 10.775 -7.464 10.742 1.00 49.34 82 GLY A O 1
ATOM 603 N N . GLY A 1 83 ? 9.568 -5.578 10.970 1.00 56.69 83 GLY A N 1
ATOM 604 C CA . GLY A 1 83 ? 9.874 -4.960 9.678 1.00 56.69 83 GLY A CA 1
ATOM 605 C C . GLY A 1 83 ? 8.933 -3.786 9.389 1.00 56.69 83 GLY A C 1
ATOM 606 O O . GLY A 1 83 ? 7.845 -3.714 9.960 1.00 56.69 83 GLY A O 1
ATOM 607 N N . ASP A 1 84 ? 9.362 -2.869 8.527 1.00 61.84 84 ASP A N 1
ATOM 608 C CA . ASP A 1 84 ? 8.598 -1.707 8.058 1.00 61.84 84 ASP A CA 1
ATOM 609 C C . ASP A 1 84 ? 8.693 -1.640 6.524 1.00 61.84 84 ASP A C 1
ATOM 611 O O . ASP A 1 84 ? 9.602 -2.235 5.929 1.00 61.84 84 ASP A O 1
ATOM 615 N N . SER A 1 85 ? 7.775 -0.918 5.878 1.00 56.84 85 SER A N 1
ATOM 616 C CA . SER A 1 85 ? 7.997 -0.464 4.505 1.00 56.84 85 SER A CA 1
ATOM 617 C C . SER A 1 85 ? 9.298 0.343 4.484 1.00 56.84 85 SER A C 1
ATOM 619 O O . SER A 1 85 ? 9.465 1.318 5.217 1.00 56.84 85 SER A O 1
ATOM 621 N N . CYS A 1 86 ? 10.282 -0.143 3.736 1.00 61.47 86 CYS A N 1
ATOM 622 C CA . CYS A 1 86 ? 11.622 0.416 3.783 1.00 61.47 86 CYS A CA 1
ATOM 623 C C . CYS A 1 86 ? 11.676 1.781 3.083 1.00 61.47 86 CYS A C 1
ATOM 625 O O . CYS A 1 86 ? 10.760 2.207 2.375 1.00 61.47 86 CYS A O 1
ATOM 627 N N . LEU A 1 87 ? 12.804 2.470 3.247 1.00 59.38 87 LEU A N 1
ATOM 628 C CA . LEU A 1 87 ? 13.119 3.639 2.433 1.00 59.38 87 LEU A CA 1
ATOM 629 C C . LEU A 1 87 ? 13.106 3.236 0.945 1.00 59.38 87 LEU A C 1
ATOM 631 O O . LEU A 1 8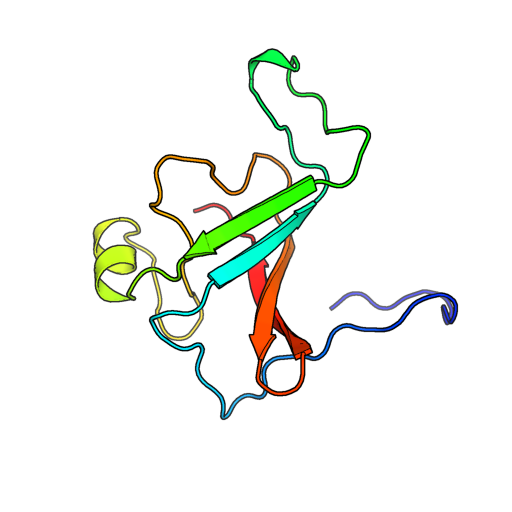7 ? 13.691 2.217 0.582 1.00 59.38 87 LEU A O 1
ATOM 635 N N . SER A 1 88 ? 12.490 4.066 0.097 1.00 61.44 88 SER A N 1
ATOM 636 C CA . SER A 1 88 ? 12.462 3.942 -1.376 1.00 61.44 88 SER A CA 1
ATOM 637 C C . SER A 1 88 ? 11.415 3.011 -2.016 1.00 61.44 88 SER A C 1
ATOM 639 O O . SER A 1 88 ? 11.499 2.800 -3.223 1.00 61.44 88 SER A O 1
ATOM 641 N N . ASP A 1 89 ? 10.387 2.559 -1.289 1.00 68.56 89 ASP A N 1
ATOM 642 C CA . ASP A 1 89 ? 9.219 1.865 -1.887 1.00 68.56 89 ASP A CA 1
ATOM 643 C C . ASP A 1 89 ? 8.026 2.806 -2.194 1.00 68.56 89 ASP A C 1
ATOM 645 O O . ASP A 1 89 ? 6.955 2.360 -2.605 1.00 68.56 89 ASP A O 1
ATOM 649 N N . SER A 1 90 ? 8.199 4.123 -2.013 1.00 81.56 90 SER A N 1
ATOM 650 C CA . SER A 1 90 ? 7.167 5.137 -2.284 1.00 81.56 90 SER A CA 1
ATOM 651 C C . SER A 1 90 ? 6.620 5.047 -3.713 1.00 81.56 90 SER A C 1
ATOM 653 O O . SER A 1 90 ? 7.377 4.958 -4.682 1.00 81.56 90 SER A O 1
ATOM 655 N N . GLY A 1 91 ? 5.294 5.079 -3.845 1.00 88.31 91 GLY A N 1
ATOM 656 C CA . GLY A 1 91 ? 4.597 4.872 -5.117 1.00 88.31 91 GLY A CA 1
ATOM 657 C C . GLY A 1 91 ? 4.360 3.399 -5.474 1.00 88.31 91 GLY A C 1
ATOM 658 O O . GLY A 1 91 ? 3.615 3.124 -6.416 1.00 88.31 91 GLY A O 1
ATOM 659 N N . GLY A 1 92 ? 4.946 2.459 -4.725 1.00 90.62 92 GLY A N 1
ATOM 660 C CA . GLY A 1 92 ? 4.699 1.026 -4.859 1.00 90.62 92 GLY A CA 1
ATOM 661 C C . GLY A 1 92 ? 3.307 0.609 -4.366 1.00 90.62 92 GLY A C 1
ATOM 662 O O . GLY A 1 92 ? 2.653 1.352 -3.626 1.00 90.62 92 GLY A O 1
ATOM 663 N N . PRO A 1 93 ? 2.815 -0.571 -4.774 1.00 93.25 93 PRO A N 1
ATOM 664 C CA . PRO A 1 93 ? 1.493 -1.040 -4.389 1.00 93.25 93 PRO A CA 1
ATOM 665 C C . PRO A 1 93 ? 1.485 -1.627 -2.971 1.00 93.25 93 PRO A C 1
ATOM 667 O O . PRO A 1 93 ? 2.435 -2.287 -2.549 1.00 93.25 93 PRO A O 1
ATOM 670 N N . ILE A 1 94 ? 0.360 -1.460 -2.277 1.00 93.88 94 ILE A N 1
ATOM 671 C CA . ILE A 1 94 ? -0.005 -2.291 -1.124 1.00 93.88 94 ILE A CA 1
ATOM 672 C C . ILE A 1 94 ? -1.050 -3.291 -1.605 1.00 93.88 94 ILE A C 1
ATOM 674 O O . ILE A 1 94 ? -2.088 -2.889 -2.142 1.00 93.88 94 ILE A O 1
ATOM 678 N N . LEU A 1 95 ? -0.769 -4.580 -1.434 1.00 95.06 95 LEU A N 1
ATOM 679 C CA . LEU A 1 95 ? -1.580 -5.669 -1.970 1.00 95.06 95 LEU A CA 1
ATOM 680 C C . LEU A 1 95 ? -2.213 -6.491 -0.847 1.00 95.06 95 LEU A C 1
ATOM 682 O O . LEU A 1 95 ? -1.568 -6.735 0.164 1.00 95.06 95 LEU A O 1
ATOM 686 N N . VAL A 1 96 ?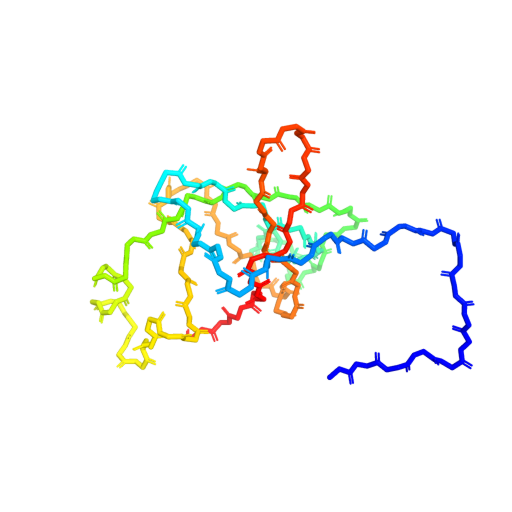 -3.448 -6.958 -1.012 1.00 94.38 96 VAL A N 1
ATOM 687 C CA . VAL A 1 96 ? -4.118 -7.827 -0.028 1.00 94.38 96 VAL A CA 1
ATOM 688 C C . VAL A 1 96 ? -4.708 -9.043 -0.730 1.00 94.38 96 VAL A C 1
ATOM 690 O O . VAL A 1 96 ? -5.332 -8.928 -1.787 1.00 94.38 96 VAL A O 1
ATOM 693 N N . TRP A 1 97 ? -4.527 -10.221 -0.130 1.00 91.25 97 TRP A N 1
ATOM 694 C CA . TRP A 1 97 ? -5.183 -11.441 -0.591 1.00 91.25 97 TRP A CA 1
ATOM 695 C C . TRP A 1 97 ? -6.678 -1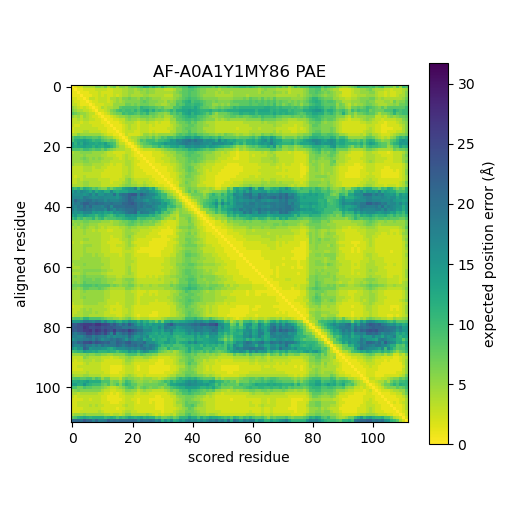1.414 -0.268 1.00 91.25 97 TRP A C 1
ATOM 697 O O . TRP A 1 97 ? -7.086 -11.244 0.882 1.00 91.25 97 TRP A O 1
ATOM 707 N N . ARG A 1 98 ? -7.505 -11.641 -1.287 1.00 84.06 98 ARG A N 1
ATOM 708 C CA . ARG A 1 98 ? -8.951 -11.840 -1.161 1.00 84.06 98 ARG A CA 1
ATOM 709 C C . ARG A 1 98 ? -9.333 -13.307 -1.319 1.00 84.06 98 ARG A C 1
ATOM 711 O O . ARG A 1 98 ? -8.521 -14.178 -1.642 1.00 84.06 98 ARG A O 1
ATOM 718 N N . MET A 1 99 ? -10.623 -13.577 -1.120 1.00 77.00 99 MET A N 1
ATOM 719 C CA . MET A 1 99 ? -11.218 -14.876 -1.423 1.00 77.00 99 MET A CA 1
ATOM 720 C C . MET A 1 99 ? -10.840 -15.325 -2.841 1.00 77.00 99 MET A C 1
ATOM 722 O O . MET A 1 99 ? -10.796 -14.518 -3.765 1.00 77.00 99 MET A O 1
ATOM 726 N N . ARG A 1 100 ? -10.627 -16.636 -3.017 1.00 80.50 100 ARG A N 1
ATOM 727 C CA . ARG A 1 100 ? -10.209 -17.265 -4.288 1.00 80.50 100 ARG A CA 1
ATOM 728 C C . ARG A 1 100 ? -8.771 -16.950 -4.734 1.00 80.50 100 ARG A C 1
ATOM 730 O O . ARG A 1 100 ? -8.471 -17.138 -5.907 1.00 80.50 100 ARG A O 1
ATOM 737 N N . ASN A 1 101 ? -7.883 -16.555 -3.815 1.00 83.25 101 ASN A N 1
ATOM 738 C CA . ASN A 1 101 ? -6.466 -16.269 -4.097 1.00 83.25 101 ASN A CA 1
ATOM 739 C C . ASN A 1 101 ? -6.283 -15.174 -5.158 1.00 83.25 101 ASN A C 1
ATOM 741 O O . ASN A 1 101 ? -5.432 -15.282 -6.041 1.00 83.25 101 ASN A O 1
ATOM 745 N N . ILE A 1 102 ? -7.113 -14.136 -5.083 1.00 87.56 102 ILE A N 1
ATOM 746 C CA . ILE A 1 102 ? -6.984 -12.938 -5.912 1.00 87.56 102 ILE A CA 1
ATOM 747 C C . ILE A 1 102 ? -6.196 -11.906 -5.112 1.00 87.56 102 ILE A C 1
ATOM 749 O O . ILE A 1 102 ? -6.464 -11.711 -3.925 1.00 87.56 102 ILE A O 1
ATOM 753 N N . LEU A 1 103 ? -5.215 -11.282 -5.755 1.00 91.69 103 LEU A N 1
ATOM 754 C CA . LEU A 1 103 ? -4.403 -10.233 -5.161 1.00 91.69 103 LEU A CA 1
ATOM 755 C C . LEU A 1 103 ? -4.922 -8.884 -5.656 1.00 91.69 103 LEU A C 1
ATOM 757 O O . LEU A 1 103 ? -4.870 -8.615 -6.856 1.00 91.69 103 LEU A O 1
ATOM 761 N N . GLU A 1 104 ? -5.429 -8.065 -4.739 1.00 94.12 104 GLU A N 1
ATOM 762 C CA . GLU A 1 104 ? -5.963 -6.738 -5.053 1.00 94.12 104 GLU A CA 1
ATOM 763 C C . GLU A 1 104 ? -5.022 -5.647 -4.546 1.00 94.12 104 GLU A C 1
ATOM 765 O O . GLU A 1 104 ? -4.526 -5.722 -3.418 1.00 94.12 104 GLU A O 1
ATOM 770 N N . GLN A 1 105 ? -4.820 -4.602 -5.345 1.00 95.44 105 GLN A N 1
ATOM 771 C CA . GLN A 1 105 ? -4.195 -3.374 -4.881 1.00 95.44 105 GLN A CA 1
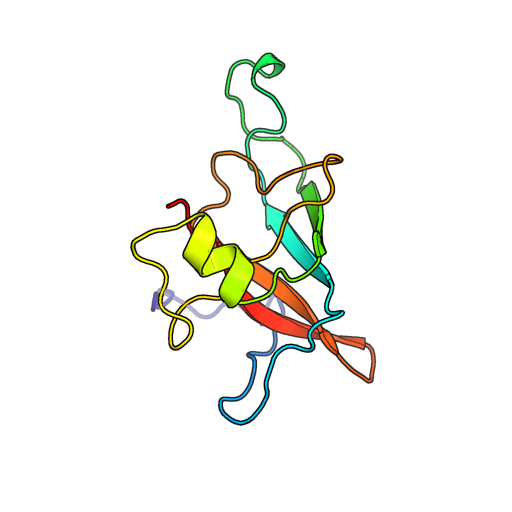ATOM 772 C C . GLN A 1 105 ? -5.200 -2.555 -4.071 1.00 95.44 105 GLN A C 1
ATOM 774 O O . GLN A 1 105 ? -6.245 -2.145 -4.580 1.00 95.44 105 GLN A O 1
ATOM 779 N N . VAL A 1 106 ? -4.847 -2.294 -2.813 1.00 94.50 106 VAL A N 1
ATOM 780 C CA . VAL A 1 106 ? -5.685 -1.565 -1.847 1.00 94.50 106 VAL A CA 1
ATOM 781 C C . VAL A 1 106 ? -5.117 -0.200 -1.472 1.00 94.50 106 VAL A C 1
ATOM 783 O O . VAL A 1 106 ? -5.789 0.594 -0.821 1.00 94.50 106 VAL A O 1
ATOM 786 N N . GLY A 1 107 ? -3.874 0.080 -1.863 1.00 93.06 107 GLY A N 1
ATOM 787 C CA . GLY A 1 107 ? -3.207 1.329 -1.533 1.00 93.06 107 GLY A CA 1
ATOM 788 C C . GLY A 1 107 ? -1.943 1.566 -2.346 1.00 93.06 107 GLY A C 1
ATOM 789 O O . GLY A 1 107 ? -1.514 0.732 -3.151 1.00 93.06 107 GLY A O 1
ATOM 790 N N . ILE A 1 108 ? -1.360 2.736 -2.117 1.00 93.31 108 ILE A N 1
ATOM 791 C CA . ILE A 1 108 ? -0.066 3.156 -2.649 1.00 93.31 108 ILE A CA 1
ATOM 792 C C . ILE A 1 108 ? 0.795 3.521 -1.444 1.00 93.31 108 ILE A C 1
ATOM 794 O O . ILE A 1 108 ? 0.351 4.280 -0.582 1.00 93.31 108 ILE A O 1
ATOM 798 N N . VAL A 1 109 ? 2.006 2.972 -1.376 1.00 91.19 109 VAL A N 1
ATOM 799 C CA . VAL A 1 109 ? 2.962 3.274 -0.309 1.00 91.19 109 VAL A CA 1
ATOM 800 C C . VAL A 1 109 ? 3.299 4.762 -0.352 1.00 91.19 109 VAL A C 1
ATOM 802 O O . VAL A 1 109 ? 3.704 5.291 -1.390 1.00 91.19 109 VAL A O 1
ATOM 805 N N . SER A 1 110 ? 3.146 5.426 0.789 1.00 87.56 110 SER A N 1
ATOM 806 C CA . SER A 1 110 ? 3.522 6.820 1.002 1.00 87.56 110 SER A CA 1
ATOM 807 C C . SER A 1 110 ? 4.251 6.938 2.331 1.00 87.56 110 SER A C 1
ATOM 809 O O . SER A 1 110 ? 3.946 6.218 3.278 1.00 87.56 110 SER A O 1
ATOM 811 N N . HIS A 1 111 ? 5.179 7.885 2.408 1.00 73.00 111 HIS A N 1
ATOM 812 C CA . HIS A 1 111 ? 5.759 8.316 3.674 1.00 73.00 111 HIS A CA 1
ATOM 813 C C . HIS A 1 111 ? 5.016 9.570 4.140 1.00 73.00 111 HIS A C 1
ATOM 815 O O . HIS A 1 111 ? 4.659 10.416 3.315 1.00 73.00 111 HIS A O 1
ATOM 821 N N . ALA A 1 112 ? 4.756 9.653 5.439 1.00 52.34 112 ALA A N 1
ATOM 822 C CA . ALA A 1 112 ? 4.197 10.823 6.107 1.00 52.34 112 ALA A CA 1
ATOM 823 C C . ALA A 1 112 ? 5.233 11.395 7.077 1.00 52.34 112 ALA A C 1
ATOM 825 O O . ALA A 1 112 ? 6.003 10.584 7.643 1.00 52.34 112 ALA A O 1
#

Solvent-accessible surface area (backbone atoms only — not comparable to full-atom values): 7212 Å² total; per-residue (Å²): 140,88,82,73,99,61,91,79,84,93,67,78,86,74,46,68,62,54,94,90,62,80,84,56,77,85,36,52,33,38,40,55,38,43,24,27,86,40,80,86,57,74,71,41,58,44,97,53,84,43,75,50,81,26,41,42,44,56,67,67,63,45,46,75,75,35,90,83,62,43,76,90,84,50,84,51,63,43,87,74,88,82,69,72,90,44,58,80,33,66,76,27,54,28,29,34,78,44,84,91,80,40,58,26,39,76,48,62,40,73,87,133

Sequence (112 aa):
ILELDSAFDSTRPVDLLHSDNSVADDAVGLVIGWGISSAEDGGRSSPNLKMVELPKVSEEKCAEVYPNFNATTMICFGGNGGGDSCLSDSGGPILVWRMRNILEQVGIVSHA

Nearest PDB structures (foldseek):
  5egm-assembly1_A  TM=8.389E-01  e=2.290E-04  Homo sapiens
  4h4f-assembly1_A  TM=8.154E-01  e=4.334E-04  Homo sapiens
  1bru-assembly1_P  TM=7.951E-01  e=4.334E-04  Sus scrofa
  2kai-assembly1_B  TM=7.430E-01  e=5.158E-04  Sus scrofa
  1eai-assembly1_A  TM=7.447E-01  e=8.695E-04  Sus scrofa

Radius of gyration: 15.26 Å; Cα contacts (8 Å, |Δi|>4): 174; chains: 1; bounding box: 43×32×43 Å

Foldseek 3Di:
DDDDPDDDDPDDDAAADDPVDDDDQFWKWKQKDQADQDVVVVRDTHPDIDIDIFGWDDQVVVCVVDVPDDPVADTDTHDPVPDDDHHPSFQTFTWTQDPPRGIYGPDGDDDD

pLDDT: mean 84.08, std 12.18, range [49.34, 96.25]